Protein AF-A0A661G4Z2-F1 (afdb_monomer_lite)

Sequence (108 aa):
MTFHSSACRRVSPDDWGQSKNQYIQTDLVFTAALLMGGAVNGGRVIADWPGLGKSDLYEGRDLYLTTDLRSVLKSVLTDHLSLAESHIDNVVFPNSASVKAIEGLIRA

Secondary structure (DSSP, 8-state):
------------TTGGGTGGGSSTT-----------STTB--S---S----SSTTTEETTTEE---S-HHHHHHHIIIIIT---HHHIIIIISTT-TTSPPPTTSB--

Foldseek 3Di:
DDDDPDDPDDDDPCNVPVVPVVPPPPPPPQDDDDDDDPFFPPPDDPWPFQDLDCVQADVSPGHDPGDDCVLAVLQCCCVVVVDDPVCCDPPVNDPCNVRHHDPPRGND

pLDDT: mean 71.4, std 14.39, range [36.31, 88.44]

Structure (mmCIF, N/CA/C/O backbone):
data_AF-A0A661G4Z2-F1
#
_entry.id   AF-A0A661G4Z2-F1
#
loop_
_atom_site.group_PDB
_atom_site.id
_atom_site.type_symbol
_atom_site.label_atom_id
_atom_site.label_alt_id
_atom_site.label_comp_id
_atom_site.label_asym_id
_atom_site.label_entity_id
_atom_site.label_seq_id
_atom_site.pdbx_PDB_ins_code
_atom_site.Cartn_x
_atom_site.Cartn_y
_atom_site.Cartn_z
_atom_site.occupancy
_atom_site.B_iso_or_equiv
_atom_site.auth_seq_id
_atom_site.auth_comp_id
_atom_site.auth_asym_id
_atom_site.auth_atom_id
_atom_site.pdbx_PDB_model_num
ATOM 1 N N . MET A 1 1 ? -12.711 45.997 44.471 1.00 37.19 1 MET A N 1
ATOM 2 C CA . MET A 1 1 ? -12.738 45.057 43.329 1.00 37.19 1 MET A CA 1
ATOM 3 C C . MET A 1 1 ? -11.589 45.429 42.410 1.00 37.19 1 MET A C 1
ATOM 5 O O . MET A 1 1 ? -11.660 46.465 41.767 1.00 37.19 1 MET A O 1
ATOM 9 N N . THR A 1 2 ? -10.504 44.656 42.432 1.00 36.31 2 THR A N 1
ATOM 10 C CA . THR A 1 2 ? -9.271 44.949 41.685 1.00 36.31 2 THR A CA 1
ATOM 11 C C . THR A 1 2 ? -9.143 43.912 40.577 1.00 36.31 2 THR A C 1
ATOM 13 O O . THR A 1 2 ? -8.928 42.738 40.865 1.00 36.31 2 THR A O 1
ATOM 16 N N . PHE A 1 3 ? -9.327 44.320 39.322 1.00 37.47 3 PHE A N 1
ATOM 17 C CA . PHE A 1 3 ? -9.135 43.445 38.166 1.00 37.47 3 PHE A CA 1
ATOM 18 C C . PHE A 1 3 ? -7.634 43.329 37.869 1.00 37.47 3 PHE A C 1
ATOM 20 O O . PHE A 1 3 ? -6.988 44.313 37.515 1.00 37.47 3 PHE A O 1
ATOM 27 N N . HIS A 1 4 ? -7.070 42.131 38.040 1.00 44.12 4 HIS A N 1
ATOM 28 C CA . HIS A 1 4 ? -5.715 41.811 37.591 1.00 44.12 4 HIS A CA 1
ATOM 29 C C . HIS A 1 4 ? -5.736 41.596 36.071 1.00 44.12 4 HIS A C 1
ATOM 31 O O . HIS A 1 4 ? -6.267 40.603 35.582 1.00 44.12 4 HIS A O 1
ATOM 37 N N . SER A 1 5 ? -5.165 42.542 35.327 1.00 50.62 5 SER A N 1
ATOM 38 C CA . SER A 1 5 ? -4.919 42.421 33.889 1.00 50.62 5 SER A CA 1
ATOM 39 C C . SER A 1 5 ? -3.788 41.419 33.651 1.00 50.62 5 SER A C 1
ATOM 41 O O . SER A 1 5 ? -2.612 41.760 33.776 1.00 50.62 5 SER A O 1
ATOM 43 N N . SER A 1 6 ? -4.123 40.179 33.301 1.00 50.69 6 SER A N 1
ATOM 44 C CA . SER A 1 6 ? -3.148 39.221 32.779 1.00 50.69 6 SER A CA 1
ATOM 45 C C . SER A 1 6 ? -2.618 39.733 31.437 1.00 50.69 6 SER A C 1
ATOM 47 O O . SER A 1 6 ? -3.363 39.875 30.471 1.00 50.69 6 SER A O 1
ATOM 49 N N . ALA A 1 7 ? -1.328 40.062 31.401 1.00 52.84 7 ALA A N 1
ATOM 50 C CA . ALA A 1 7 ? -0.642 40.573 30.224 1.00 52.84 7 ALA A CA 1
ATOM 51 C C . ALA A 1 7 ? -0.780 39.615 29.028 1.00 52.84 7 ALA A C 1
ATOM 53 O O . ALA A 1 7 ? -0.492 38.422 29.134 1.00 52.84 7 ALA A O 1
ATOM 54 N N . CYS A 1 8 ? -1.168 40.163 27.875 1.00 48.31 8 CYS A N 1
ATOM 55 C CA . CYS A 1 8 ? -1.103 39.489 26.585 1.00 48.31 8 CYS A CA 1
ATOM 56 C C . CYS A 1 8 ? 0.379 39.226 26.258 1.00 48.31 8 CYS A C 1
ATOM 58 O O . CYS A 1 8 ? 1.104 40.131 25.838 1.00 48.31 8 CYS A O 1
ATOM 60 N N . ARG A 1 9 ? 0.873 38.018 26.558 1.00 62.69 9 ARG A N 1
ATOM 61 C CA . ARG A 1 9 ? 2.274 37.643 26.332 1.00 62.69 9 ARG A CA 1
ATOM 62 C C . ARG A 1 9 ? 2.468 37.392 24.836 1.00 62.69 9 ARG A C 1
ATOM 64 O O . ARG A 1 9 ? 1.942 36.429 24.289 1.00 62.69 9 ARG A O 1
ATOM 71 N N . ARG A 1 10 ? 3.198 38.290 24.174 1.00 54.25 10 ARG A N 1
ATOM 72 C CA . ARG A 1 10 ? 3.598 38.172 22.767 1.00 54.25 10 ARG A CA 1
ATOM 73 C C . ARG A 1 10 ? 4.567 36.989 22.640 1.00 54.25 10 ARG A C 1
ATOM 75 O O . ARG A 1 10 ? 5.639 37.039 23.232 1.00 54.25 10 ARG A O 1
ATOM 82 N N . VAL A 1 11 ? 4.170 35.941 21.922 1.00 63.81 11 VAL A N 1
ATOM 83 C CA . VAL A 1 11 ? 5.018 34.768 21.638 1.00 63.81 11 VAL A CA 1
ATOM 84 C C . VAL A 1 11 ? 6.169 35.208 20.729 1.00 63.81 11 VAL A C 1
ATOM 86 O O . VAL A 1 11 ? 5.917 35.859 19.710 1.00 63.81 11 VAL A O 1
ATOM 89 N N . SER A 1 12 ? 7.414 34.913 21.114 1.00 67.31 12 SER A N 1
ATOM 90 C CA . SER A 1 12 ? 8.608 35.315 20.355 1.00 67.31 12 SER A CA 1
ATOM 91 C C . SER A 1 12 ? 8.926 34.272 19.268 1.00 67.31 12 SER A C 1
ATOM 93 O O . SER A 1 12 ? 8.691 33.084 19.492 1.00 67.31 12 SER A O 1
ATOM 95 N N . PRO A 1 13 ? 9.480 34.646 18.097 1.00 60.00 13 PRO A N 1
ATOM 96 C CA . PRO A 1 13 ? 9.951 33.698 17.072 1.00 60.00 13 PRO A CA 1
ATOM 97 C C . PRO A 1 13 ? 10.961 32.647 17.583 1.00 60.00 13 PRO A C 1
ATOM 99 O O . PRO A 1 13 ? 11.158 31.608 16.956 1.00 60.00 13 PRO A O 1
ATOM 102 N N . ASP A 1 14 ? 11.551 32.891 18.747 1.00 64.81 14 ASP A N 1
AT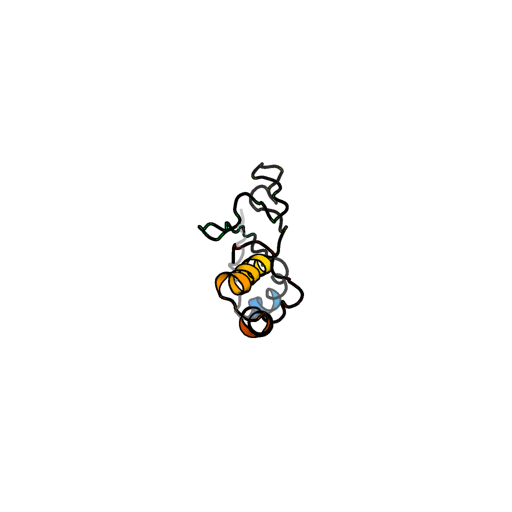OM 103 C CA . ASP A 1 14 ? 12.552 32.046 19.401 1.00 64.81 14 ASP A CA 1
ATOM 104 C C . ASP A 1 14 ? 11.905 30.953 20.281 1.00 64.81 14 ASP A C 1
ATOM 106 O O . ASP A 1 14 ? 12.513 29.907 20.519 1.00 64.81 14 ASP A O 1
ATOM 110 N N . ASP A 1 15 ? 10.636 31.127 20.686 1.00 61.94 15 ASP A N 1
ATOM 111 C CA . ASP A 1 15 ? 9.870 30.130 21.458 1.00 61.94 15 ASP A CA 1
ATOM 112 C C . ASP A 1 15 ? 9.592 28.851 20.638 1.00 61.94 15 ASP A C 1
ATOM 114 O O . ASP A 1 15 ? 9.354 27.772 21.188 1.00 61.94 15 ASP A O 1
ATOM 118 N N . TRP A 1 16 ? 9.682 28.931 19.305 1.00 53.78 16 TRP A N 1
ATOM 119 C CA . TRP A 1 16 ? 9.473 27.803 18.390 1.00 53.78 16 TRP A CA 1
ATOM 120 C C . TRP A 1 16 ? 10.609 26.768 18.413 1.00 53.78 16 TRP A C 1
ATOM 122 O O . TRP A 1 16 ? 10.456 25.692 17.832 1.00 53.78 16 TRP A O 1
ATOM 132 N N . GLY A 1 17 ? 11.737 27.063 19.070 1.00 51.59 17 GLY A N 1
ATOM 133 C CA . GLY A 1 17 ? 12.903 26.174 19.128 1.00 51.59 17 GLY A CA 1
ATOM 134 C C . GLY A 1 17 ? 12.727 24.953 20.037 1.00 51.59 17 GLY A C 1
ATOM 135 O O . GLY A 1 17 ? 13.316 23.910 19.770 1.00 51.59 17 GLY A O 1
ATOM 136 N N . GLN A 1 18 ? 11.882 25.047 21.071 1.00 51.78 18 GLN A N 1
ATOM 137 C CA . GLN A 1 18 ? 11.674 23.968 22.055 1.00 51.78 18 GLN A CA 1
ATOM 138 C C . GLN A 1 18 ? 10.425 23.111 21.772 1.00 51.78 18 GLN A C 1
ATOM 140 O O . GLN A 1 18 ? 10.298 22.004 22.286 1.00 51.78 18 GLN A O 1
ATOM 145 N N . SER A 1 19 ? 9.518 23.579 20.908 1.00 48.78 19 SER A N 1
ATOM 146 C CA . SER A 1 19 ? 8.265 22.885 20.550 1.00 48.78 19 SER A CA 1
ATOM 147 C C . SER A 1 19 ? 8.421 21.875 19.396 1.00 48.78 19 SER A C 1
ATOM 149 O O . SER A 1 19 ? 7.484 21.183 19.009 1.00 48.78 19 SER A O 1
ATOM 151 N N . LYS A 1 20 ? 9.616 21.760 18.807 1.00 51.97 20 LYS A N 1
ATOM 152 C CA . LYS A 1 20 ? 9.837 20.939 17.602 1.00 51.97 20 LYS A CA 1
ATOM 153 C C . LYS A 1 20 ? 10.009 19.445 17.890 1.00 51.97 20 LYS A C 1
ATOM 155 O O . LYS A 1 20 ? 9.854 18.648 16.974 1.00 51.97 20 LYS A O 1
ATOM 160 N N . ASN A 1 21 ? 10.287 19.061 19.139 1.00 49.12 21 ASN A N 1
ATOM 161 C CA . ASN A 1 21 ? 10.554 17.666 19.516 1.00 49.12 21 ASN A CA 1
ATOM 162 C C . ASN A 1 21 ? 9.411 16.994 20.296 1.00 49.12 21 ASN A C 1
ATOM 164 O O . ASN A 1 21 ? 9.536 15.846 20.707 1.00 49.12 21 ASN A O 1
ATOM 168 N N . GLN A 1 22 ? 8.283 17.689 20.471 1.00 49.44 22 GLN A N 1
ATOM 169 C CA . GLN A 1 22 ? 7.043 17.111 21.006 1.00 49.44 22 GLN A CA 1
ATOM 170 C C . GLN A 1 22 ? 6.132 16.568 19.880 1.00 49.44 22 GLN A C 1
ATOM 172 O O . GLN A 1 22 ? 5.111 15.952 20.160 1.00 49.44 22 GLN A O 1
ATOM 177 N N . TYR A 1 23 ? 6.496 16.787 18.607 1.00 50.38 23 TYR A N 1
ATOM 178 C CA . TYR A 1 23 ? 5.732 16.369 17.420 1.00 50.38 23 TYR A CA 1
ATOM 179 C C . TYR A 1 23 ? 6.337 15.155 16.697 1.00 50.38 23 TYR A C 1
ATOM 181 O O . TYR A 1 23 ? 5.889 14.791 15.623 1.00 50.38 23 TYR A O 1
ATOM 189 N N . ILE A 1 24 ? 7.326 14.483 17.293 1.00 49.72 24 ILE A N 1
ATOM 190 C CA . ILE A 1 24 ? 7.835 13.184 16.811 1.00 49.72 24 ILE A CA 1
ATOM 191 C C . ILE A 1 24 ? 6.969 11.998 17.283 1.00 49.72 24 ILE A C 1
ATOM 193 O O . ILE A 1 24 ? 7.399 10.850 17.229 1.00 49.72 24 ILE A O 1
ATOM 197 N N . GLN A 1 25 ? 5.734 12.255 17.738 1.00 52.72 25 GLN A N 1
ATOM 198 C CA . GLN A 1 25 ? 4.809 11.212 18.200 1.00 52.72 25 GLN A CA 1
ATOM 199 C C . GLN A 1 25 ? 3.327 11.448 17.829 1.00 52.72 25 GLN A C 1
ATOM 201 O O . GLN A 1 25 ? 2.459 10.774 18.375 1.00 52.72 25 GLN A O 1
ATOM 206 N N . THR A 1 26 ? 2.995 12.362 16.906 1.00 45.25 26 THR A N 1
ATOM 207 C CA . THR A 1 26 ? 1.591 12.566 16.470 1.00 45.25 26 THR A CA 1
ATOM 208 C C . THR A 1 26 ? 1.388 12.734 14.967 1.00 45.25 26 THR A C 1
ATOM 210 O O . THR A 1 26 ? 0.286 13.079 14.552 1.00 45.25 26 THR A O 1
ATOM 213 N N . ASP A 1 27 ? 2.363 12.383 14.126 1.00 54.75 27 ASP A N 1
ATOM 214 C CA . ASP A 1 27 ? 2.097 12.132 12.699 1.00 54.75 27 ASP A CA 1
ATOM 215 C C . ASP A 1 27 ? 1.408 10.765 12.507 1.00 54.75 27 ASP A C 1
ATOM 217 O O . ASP A 1 27 ? 1.783 9.950 11.664 1.00 54.75 27 ASP A O 1
ATOM 221 N N . LEU A 1 28 ? 0.398 10.474 13.331 1.00 54.81 28 LEU A N 1
ATOM 222 C CA . LEU A 1 28 ? -0.476 9.329 13.136 1.00 54.81 28 LEU A CA 1
ATOM 223 C C . LEU A 1 28 ? -1.468 9.699 12.036 1.00 54.81 28 LEU A C 1
ATOM 225 O O . LEU A 1 28 ? -2.578 10.167 12.281 1.00 54.81 28 LEU A O 1
ATOM 229 N N . VAL A 1 29 ? -1.039 9.512 10.790 1.00 59.69 29 VAL A N 1
ATOM 230 C CA . VAL A 1 29 ? -1.954 9.482 9.653 1.00 59.69 29 VAL A CA 1
ATOM 231 C C . VAL A 1 29 ? -2.742 8.177 9.757 1.00 59.69 29 VAL A C 1
ATOM 233 O O . VAL A 1 29 ? -2.301 7.129 9.289 1.00 59.69 29 VAL A O 1
ATOM 236 N N . PHE A 1 30 ? -3.906 8.223 10.399 1.00 59.38 30 PHE A N 1
ATOM 237 C CA . PHE A 1 30 ? -4.854 7.116 10.360 1.00 59.38 30 PHE A CA 1
ATOM 238 C C . PHE A 1 30 ? -5.558 7.153 9.006 1.00 59.38 30 PHE A C 1
ATOM 240 O O . PHE A 1 30 ? -6.353 8.045 8.716 1.00 59.38 30 PHE A O 1
ATOM 247 N N . THR A 1 31 ? -5.191 6.224 8.128 1.00 67.44 31 THR A N 1
ATOM 248 C CA . THR A 1 31 ? -5.683 6.182 6.751 1.00 67.44 31 THR A CA 1
ATOM 249 C C . THR A 1 31 ? -6.276 4.815 6.454 1.00 67.44 31 THR A C 1
ATOM 251 O O . THR A 1 31 ? -5.750 3.791 6.885 1.00 67.44 31 THR A O 1
ATOM 254 N N . ALA A 1 32 ? -7.370 4.802 5.701 1.00 74.50 32 ALA A N 1
ATOM 255 C CA . ALA A 1 32 ? -7.954 3.595 5.141 1.00 74.50 32 ALA A CA 1
ATOM 256 C C . ALA A 1 32 ? -7.885 3.691 3.615 1.00 74.50 32 ALA A C 1
ATOM 258 O O . ALA A 1 32 ? -8.153 4.748 3.043 1.00 74.50 32 ALA A O 1
ATOM 259 N N . ALA A 1 33 ? -7.532 2.589 2.958 1.00 77.62 33 ALA A N 1
ATOM 260 C CA . ALA A 1 33 ? -7.464 2.514 1.506 1.00 77.62 33 ALA A CA 1
ATOM 261 C C . ALA A 1 33 ? -8.431 1.456 0.979 1.00 77.62 33 ALA A C 1
ATOM 263 O O . ALA A 1 33 ? -8.490 0.335 1.480 1.00 77.62 33 ALA A O 1
ATOM 264 N N . LEU A 1 34 ? -9.174 1.828 -0.060 1.00 82.50 34 LEU A N 1
ATOM 265 C CA . LEU A 1 34 ? -10.078 0.950 -0.792 1.00 82.50 34 LEU A CA 1
ATOM 266 C C . LEU A 1 34 ? -9.491 0.745 -2.184 1.00 82.50 34 LEU A C 1
ATOM 268 O O . LEU A 1 34 ? -9.336 1.706 -2.936 1.00 82.50 34 LEU A O 1
ATOM 272 N N . LEU A 1 35 ? -9.172 -0.500 -2.529 1.00 83.00 35 LEU A N 1
ATOM 273 C CA . LEU A 1 35 ? -8.692 -0.849 -3.861 1.00 83.00 35 LEU A CA 1
ATOM 274 C C . LEU A 1 35 ? -9.827 -1.481 -4.670 1.00 83.00 35 LEU A C 1
ATOM 276 O O . LEU A 1 35 ? -10.409 -2.484 -4.261 1.00 83.00 35 LEU A O 1
ATOM 280 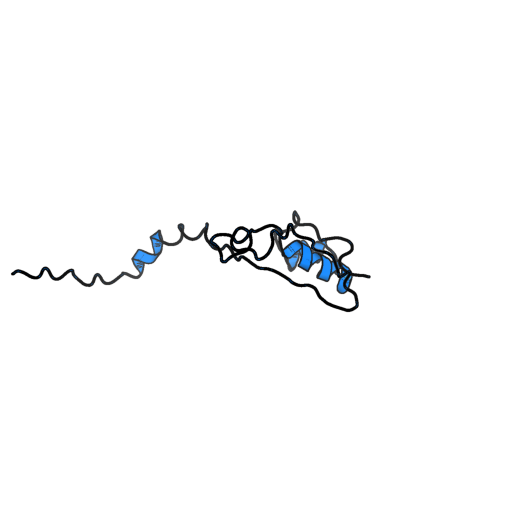N N . MET A 1 36 ? -10.147 -0.886 -5.819 1.00 83.56 36 MET A N 1
ATOM 281 C CA . MET A 1 36 ? -11.247 -1.310 -6.688 1.00 83.56 36 MET A CA 1
ATOM 282 C C . MET A 1 36 ? -10.823 -1.228 -8.158 1.00 83.56 36 MET A C 1
ATOM 284 O O . MET A 1 36 ? -10.179 -0.265 -8.562 1.00 83.56 36 MET A O 1
ATOM 288 N N . GLY A 1 37 ? -11.196 -2.225 -8.963 1.00 81.94 37 GLY A N 1
ATOM 289 C CA . GLY A 1 37 ? -10.894 -2.272 -10.398 1.00 81.94 37 GLY A CA 1
ATOM 290 C C . GLY A 1 37 ? -11.093 -3.667 -10.995 1.00 81.94 37 GLY A C 1
ATOM 291 O O . GLY A 1 37 ? -11.133 -4.654 -10.264 1.00 81.94 37 GLY A O 1
ATOM 292 N N . GLY A 1 38 ? -11.208 -3.766 -12.325 1.00 82.06 38 GLY A N 1
ATOM 293 C CA . GLY A 1 38 ? -11.466 -5.042 -13.017 1.00 82.06 38 GLY A CA 1
ATOM 294 C C . GLY A 1 38 ? -10.354 -6.086 -12.844 1.00 82.06 38 GLY A C 1
ATOM 295 O O . GLY A 1 38 ? -10.637 -7.279 -12.763 1.00 82.06 38 GLY A O 1
ATOM 296 N N . ALA A 1 39 ? -9.105 -5.635 -12.712 1.00 83.12 39 ALA A N 1
ATOM 297 C CA . ALA A 1 39 ? -7.948 -6.490 -12.458 1.00 83.12 39 ALA A CA 1
ATOM 298 C C . ALA A 1 39 ? -7.726 -6.791 -10.964 1.00 83.12 39 ALA A C 1
ATOM 300 O O . ALA A 1 39 ? -6.867 -7.595 -10.627 1.00 83.12 39 ALA A O 1
ATOM 301 N N . VAL A 1 40 ? -8.481 -6.185 -10.043 1.00 85.31 4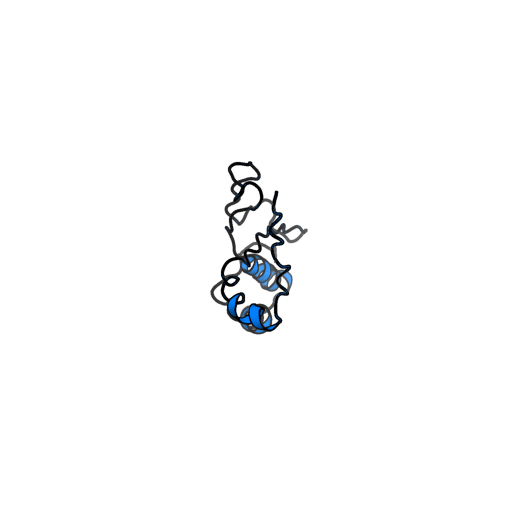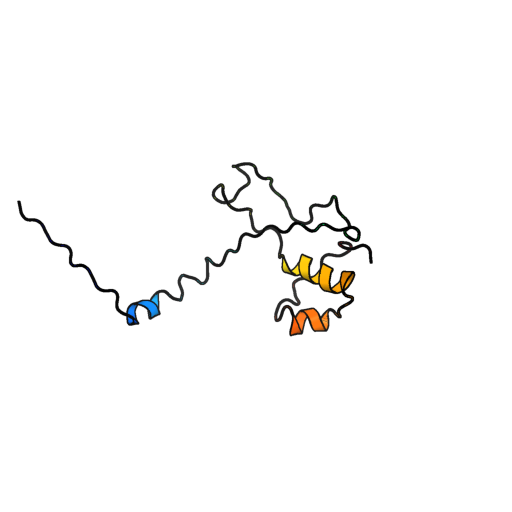0 VAL A N 1
ATOM 302 C CA . VAL A 1 40 ? -8.277 -6.384 -8.599 1.00 85.31 40 VAL A CA 1
ATOM 303 C C . VAL A 1 40 ? -8.916 -7.705 -8.156 1.00 85.31 40 VAL A C 1
ATOM 305 O O . VAL A 1 40 ? -10.045 -8.041 -8.543 1.00 85.31 40 VAL A O 1
ATOM 308 N N . ASN A 1 41 ? -8.214 -8.463 -7.313 1.00 83.06 41 ASN A N 1
ATOM 309 C CA . ASN A 1 41 ? -8.774 -9.593 -6.569 1.00 83.06 41 ASN A CA 1
ATOM 310 C C . ASN A 1 41 ? -9.609 -9.074 -5.387 1.00 83.06 41 ASN A C 1
ATOM 312 O O . ASN A 1 41 ? -9.185 -9.109 -4.232 1.00 83.06 41 ASN A O 1
ATOM 316 N N . GLY A 1 42 ? -10.790 -8.538 -5.708 1.00 81.94 42 GLY A N 1
ATOM 317 C CA . GLY A 1 42 ? -11.732 -7.973 -4.740 1.00 81.94 42 GLY A CA 1
ATOM 318 C C . GLY A 1 42 ? -12.385 -9.010 -3.817 1.00 81.94 42 GLY A C 1
ATOM 319 O O . GLY A 1 42 ? -12.173 -10.213 -3.945 1.00 81.94 42 GLY A O 1
ATOM 320 N N . GLY A 1 43 ? -13.206 -8.528 -2.877 1.00 79.81 43 GLY A N 1
ATOM 321 C CA . GLY A 1 43 ? -13.897 -9.374 -1.890 1.00 79.81 43 GLY A CA 1
ATOM 322 C C . GLY A 1 43 ? -13.015 -9.830 -0.723 1.00 79.81 43 GLY A C 1
ATOM 323 O O . GLY A 1 43 ? -13.402 -10.717 0.032 1.00 79.81 43 GLY A O 1
ATOM 324 N N . ARG A 1 44 ? -11.830 -9.230 -0.576 1.00 80.94 44 ARG A N 1
ATOM 325 C CA . ARG A 1 44 ? -10.861 -9.540 0.474 1.00 80.94 44 ARG A CA 1
ATOM 326 C C . ARG A 1 44 ? -10.647 -8.315 1.349 1.00 80.94 44 ARG A C 1
ATOM 328 O O . ARG A 1 44 ? -10.535 -7.201 0.843 1.00 80.94 44 ARG A O 1
ATOM 335 N N . VAL A 1 45 ? -10.542 -8.544 2.650 1.00 80.12 45 VAL A N 1
ATOM 336 C CA . VAL A 1 45 ? -10.031 -7.562 3.604 1.00 80.12 45 VAL A CA 1
ATOM 337 C C . VAL A 1 45 ? -8.629 -8.024 3.976 1.00 80.12 45 VAL A C 1
ATOM 339 O O . VAL A 1 45 ?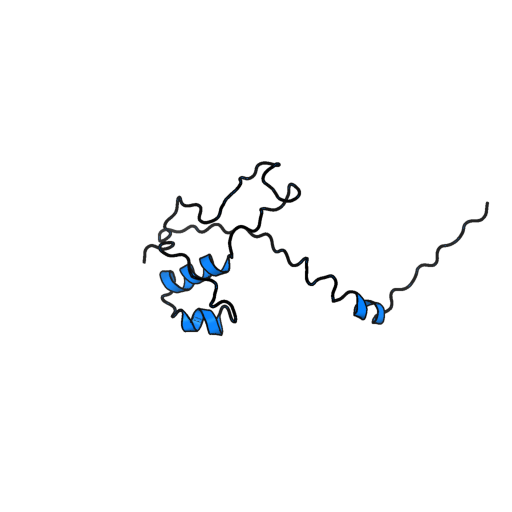 -8.441 -9.176 4.354 1.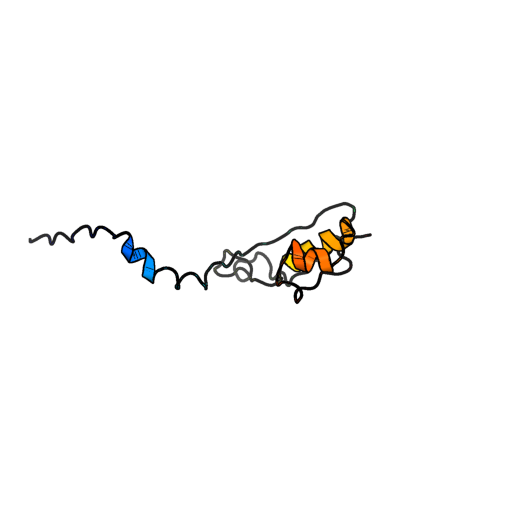00 80.12 45 VAL A O 1
ATOM 342 N N . ILE A 1 46 ? -7.641 -7.162 3.756 1.00 77.69 46 ILE A N 1
ATOM 343 C CA . ILE A 1 46 ? -6.214 -7.522 3.849 1.00 77.69 46 ILE A CA 1
ATOM 344 C C . ILE A 1 46 ? -5.591 -7.023 5.155 1.00 77.69 46 ILE A C 1
ATOM 346 O O . ILE A 1 46 ? -4.529 -7.479 5.558 1.00 77.69 46 ILE A O 1
ATOM 350 N N . ALA A 1 47 ? -6.299 -6.125 5.831 1.00 74.94 47 ALA A N 1
ATOM 351 C CA . ALA A 1 47 ? -6.005 -5.683 7.177 1.00 74.94 47 ALA A CA 1
ATOM 352 C C . ALA A 1 47 ? -6.942 -6.375 8.173 1.00 74.94 47 ALA A C 1
ATOM 354 O O . ALA A 1 47 ? -8.052 -6.777 7.812 1.00 74.94 47 ALA A O 1
ATOM 355 N N . ASP A 1 48 ? -6.543 -6.431 9.441 1.00 68.81 48 ASP A N 1
ATOM 356 C CA . ASP A 1 48 ? -7.470 -6.732 10.529 1.00 68.81 48 ASP A CA 1
ATOM 357 C C . ASP A 1 48 ? -8.442 -5.554 10.639 1.00 68.81 48 ASP A C 1
ATOM 359 O O . ASP A 1 48 ? -8.113 -4.509 11.197 1.00 68.81 48 ASP A O 1
ATOM 363 N N . TRP A 1 49 ? -9.606 -5.663 9.998 1.00 69.56 49 TRP A N 1
ATOM 364 C CA . TRP A 1 49 ? -10.642 -4.637 10.047 1.00 69.56 49 TRP A CA 1
ATOM 365 C C . TRP A 1 49 ? -11.524 -4.885 11.271 1.00 69.56 49 TRP A C 1
ATOM 367 O O . TRP A 1 49 ? -12.334 -5.815 11.245 1.00 69.56 49 TRP A O 1
ATOM 377 N N . PRO A 1 50 ? -11.404 -4.077 12.338 1.00 65.81 50 PRO A N 1
ATOM 378 C CA . PRO A 1 50 ? -12.150 -4.318 13.567 1.00 65.81 50 PRO A CA 1
ATOM 379 C C . PRO A 1 50 ? -13.639 -3.955 13.420 1.00 65.81 50 PRO A C 1
ATOM 381 O O . PRO A 1 50 ? -14.458 -4.421 14.201 1.00 65.81 50 PRO A O 1
ATOM 384 N N . GLY A 1 51 ? -14.009 -3.182 12.390 1.00 69.31 51 GLY A N 1
ATOM 385 C CA . GLY A 1 51 ? -15.369 -2.693 12.166 1.00 69.31 51 GLY A CA 1
ATOM 386 C C . GLY A 1 51 ? -15.458 -1.167 12.221 1.00 69.31 51 GLY A C 1
ATOM 387 O O . GLY A 1 51 ? -14.480 -0.478 12.480 1.00 69.31 51 GLY A O 1
ATOM 388 N N . LEU A 1 52 ? -16.656 -0.629 11.966 1.00 70.00 52 LEU A N 1
ATOM 389 C CA . LEU A 1 52 ? -16.987 0.796 12.162 1.00 70.00 52 LEU A CA 1
ATOM 390 C C . LEU A 1 52 ? -17.848 1.010 13.421 1.00 70.00 52 LEU A C 1
ATOM 392 O O . LEU A 1 52 ? -18.514 2.038 13.564 1.00 70.00 52 LEU A O 1
ATOM 396 N N . GLY A 1 53 ? -17.891 0.020 14.317 1.00 70.44 53 GLY A N 1
ATOM 397 C CA . GLY A 1 53 ? -18.569 0.141 15.601 1.00 70.44 53 GLY A CA 1
ATOM 398 C C . GLY A 1 53 ? -17.868 1.173 16.481 1.00 70.44 53 GLY A C 1
ATOM 399 O O . GLY A 1 53 ? -16.649 1.300 16.456 1.00 70.44 53 GLY A O 1
ATOM 400 N N . LYS A 1 54 ? -18.621 1.913 17.305 1.00 61.72 54 LYS A N 1
ATOM 401 C CA . LYS A 1 54 ? -18.039 2.916 18.223 1.00 61.72 54 LYS A CA 1
ATOM 402 C C . LYS A 1 54 ? -17.005 2.327 19.196 1.00 61.72 54 LYS A C 1
ATOM 404 O O . LYS A 1 54 ? -16.170 3.072 19.689 1.00 61.72 54 LYS A O 1
ATOM 409 N N . SER A 1 55 ? -17.086 1.027 19.483 1.00 67.44 55 SER A N 1
ATOM 410 C CA . SER A 1 55 ? -16.135 0.271 20.309 1.00 67.44 55 SER A CA 1
ATOM 411 C C . SER A 1 55 ? -14.840 -0.098 19.584 1.00 67.44 55 SER A C 1
ATOM 413 O O . SER A 1 55 ? -13.847 -0.388 20.242 1.00 67.44 55 SER A O 1
ATOM 415 N N . ASP A 1 56 ? -14.865 -0.086 18.253 1.00 63.78 56 ASP A N 1
ATOM 416 C CA . ASP A 1 56 ? -13.819 -0.628 17.379 1.00 63.78 56 ASP A CA 1
ATOM 417 C C . ASP A 1 56 ? -12.971 0.493 16.748 1.00 63.78 56 ASP A C 1
ATOM 419 O O . ASP A 1 56 ? -11.958 0.242 16.094 1.00 63.78 56 ASP A O 1
ATOM 423 N N . LEU A 1 57 ? -13.387 1.746 16.971 1.00 63.19 57 LEU A N 1
ATOM 424 C CA . LEU A 1 57 ? -12.694 2.966 16.580 1.00 63.19 57 LEU A CA 1
ATOM 425 C C . LEU A 1 57 ? -11.814 3.465 17.735 1.00 63.19 57 LEU A C 1
ATOM 427 O O . LEU A 1 57 ? -12.290 3.707 18.847 1.00 63.19 57 LEU A O 1
ATOM 431 N N . TYR A 1 58 ? -10.536 3.694 17.451 1.00 61.59 58 TYR A N 1
ATOM 432 C CA . TYR A 1 58 ? -9.619 4.446 18.297 1.00 61.59 58 TYR A CA 1
ATOM 433 C C . TYR A 1 58 ? -10.199 5.841 18.586 1.00 61.59 58 TYR A C 1
ATOM 435 O O . TYR A 1 58 ? -10.592 6.575 17.676 1.00 61.59 58 TYR A O 1
ATOM 443 N N . GLU A 1 59 ? -10.336 6.172 19.874 1.00 67.62 59 GLU A N 1
ATOM 444 C CA . GLU A 1 59 ? -11.000 7.393 20.369 1.00 67.62 59 GLU A CA 1
ATOM 445 C C . GLU A 1 59 ? -12.429 7.621 19.819 1.00 67.62 59 GLU A C 1
ATOM 447 O O . GLU A 1 59 ? -12.959 8.731 19.878 1.00 67.62 59 GLU A O 1
ATOM 452 N N . GLY A 1 60 ? -13.084 6.582 19.284 1.00 64.44 60 GLY A N 1
ATOM 453 C CA . GLY A 1 60 ? -14.400 6.705 18.655 1.00 64.44 60 GLY A CA 1
ATOM 454 C C . GLY A 1 60 ? -14.398 7.443 17.309 1.00 64.44 60 GLY A C 1
ATOM 455 O O . GLY A 1 60 ? -15.476 7.810 16.834 1.00 64.44 60 GLY A O 1
ATOM 456 N N . ARG A 1 61 ? -13.222 7.677 16.703 1.00 61.62 61 ARG A N 1
ATOM 457 C CA . ARG A 1 61 ? -13.074 8.427 15.443 1.00 61.62 61 ARG A CA 1
ATOM 458 C C . ARG A 1 61 ? -12.185 7.733 14.416 1.00 61.62 61 ARG A C 1
ATOM 460 O O . ARG A 1 61 ? -12.545 7.710 13.243 1.00 61.62 61 ARG A O 1
ATOM 467 N N . ASP A 1 62 ? -11.056 7.187 14.850 1.00 64.38 62 ASP A N 1
ATOM 468 C CA . ASP A 1 62 ? -9.989 6.735 13.960 1.00 64.38 62 ASP A CA 1
ATOM 469 C C . ASP A 1 62 ? -9.900 5.202 13.967 1.00 64.38 62 ASP A C 1
ATOM 471 O O . ASP A 1 62 ? -10.233 4.551 14.950 1.00 64.38 62 ASP A O 1
ATOM 475 N N . LEU A 1 63 ? -9.494 4.579 12.864 1.00 65.94 63 LEU A N 1
ATOM 476 C CA . LEU A 1 63 ? -9.251 3.132 12.845 1.00 65.94 63 LEU A CA 1
ATOM 477 C C . LEU A 1 63 ? -7.867 2.828 13.416 1.00 65.94 63 LEU A C 1
ATOM 479 O O . LEU A 1 63 ? -6.925 3.595 13.217 1.00 65.94 63 LEU A O 1
ATOM 483 N N . TYR A 1 64 ? -7.733 1.689 14.097 1.00 60.88 64 TYR A N 1
ATOM 484 C CA . TYR A 1 64 ? -6.431 1.237 14.581 1.00 60.88 64 TYR A CA 1
ATOM 485 C C . TYR A 1 64 ? -5.474 0.988 13.406 1.00 60.88 64 TYR A C 1
ATOM 487 O O . TYR A 1 64 ? -5.884 0.515 12.344 1.00 60.88 64 TYR A O 1
ATOM 495 N N . LEU A 1 65 ? -4.192 1.305 13.594 1.00 65.31 65 LEU A N 1
ATOM 496 C CA . LEU A 1 65 ? -3.178 1.157 12.555 1.00 65.31 65 LEU A CA 1
ATOM 497 C C . LEU A 1 65 ? -2.821 -0.331 12.395 1.00 65.31 65 LEU A C 1
ATOM 499 O O . LEU A 1 65 ? -1.948 -0.847 13.087 1.00 65.31 65 LEU A O 1
ATOM 503 N N . THR A 1 66 ? -3.529 -1.041 11.518 1.00 66.62 66 THR A N 1
ATOM 504 C CA . THR A 1 66 ? -3.379 -2.500 11.373 1.00 66.62 66 THR A CA 1
ATOM 505 C C . THR A 1 66 ? -2.526 -2.916 10.179 1.00 66.62 66 THR A C 1
ATOM 507 O O . THR A 1 66 ? -2.086 -4.061 10.110 1.00 66.62 66 THR A O 1
ATOM 510 N N . THR A 1 67 ? -2.248 -2.026 9.219 1.00 70.94 67 THR A N 1
ATOM 511 C CA . THR A 1 67 ? -1.471 -2.378 8.017 1.00 70.94 67 THR A CA 1
ATOM 512 C C . THR A 1 67 ? -0.710 -1.184 7.445 1.00 70.94 67 THR A C 1
ATOM 514 O O . THR A 1 67 ? -1.225 -0.069 7.385 1.00 70.94 67 THR A O 1
ATOM 517 N N . ASP A 1 68 ? 0.521 -1.426 6.988 1.00 79.50 68 ASP A N 1
ATOM 518 C CA . ASP A 1 68 ? 1.332 -0.427 6.288 1.00 79.50 68 ASP A CA 1
ATOM 519 C C . ASP A 1 68 ? 0.828 -0.253 4.847 1.00 79.50 68 ASP A C 1
ATOM 521 O O . ASP A 1 68 ? 0.951 -1.165 4.026 1.00 79.50 68 ASP A O 1
ATOM 525 N N . LEU A 1 69 ? 0.287 0.923 4.512 1.00 81.44 69 LEU A N 1
ATOM 526 C CA . LEU A 1 69 ? -0.262 1.215 3.181 1.00 81.44 69 LEU A CA 1
ATOM 527 C C . LEU A 1 69 ? 0.771 1.063 2.052 1.00 81.44 69 LEU A C 1
ATOM 529 O O . LEU A 1 69 ? 0.404 0.778 0.908 1.00 81.44 69 LEU A O 1
ATOM 533 N N . ARG A 1 70 ? 2.068 1.203 2.349 1.00 85.75 70 ARG A N 1
ATOM 534 C CA . ARG A 1 70 ? 3.120 1.027 1.342 1.00 85.75 70 ARG A CA 1
ATOM 535 C C . ARG A 1 70 ? 3.118 -0.394 0.792 1.00 85.75 70 ARG A C 1
ATOM 537 O O . ARG A 1 70 ? 3.385 -0.559 -0.387 1.00 85.75 70 ARG A O 1
ATOM 544 N N . SER A 1 71 ? 2.741 -1.398 1.585 1.00 85.62 71 SER A N 1
ATOM 545 C CA . SER A 1 71 ? 2.618 -2.784 1.105 1.00 85.62 71 SER A CA 1
ATOM 546 C C . SER A 1 71 ? 1.585 -2.930 -0.025 1.00 85.62 71 SER A C 1
ATOM 548 O O . SER A 1 71 ? 1.850 -3.592 -1.031 1.00 85.62 71 SER A O 1
ATOM 550 N N . VAL A 1 72 ? 0.443 -2.240 0.091 1.00 86.62 72 VAL A N 1
ATOM 551 C CA . VAL A 1 72 ? -0.620 -2.200 -0.930 1.00 86.62 72 VAL A CA 1
ATOM 552 C C . VAL A 1 72 ? -0.122 -1.472 -2.175 1.00 86.62 72 VAL A C 1
ATOM 554 O O . VAL A 1 72 ? -0.263 -1.974 -3.287 1.00 86.62 72 VAL A O 1
ATOM 557 N N . LEU A 1 73 ? 0.500 -0.303 -1.998 1.00 86.75 73 LEU A N 1
ATOM 558 C CA . LEU A 1 73 ? 1.010 0.495 -3.115 1.00 86.75 73 LEU A CA 1
ATOM 559 C C . LEU A 1 73 ? 2.126 -0.227 -3.871 1.00 86.75 73 LEU A C 1
ATOM 561 O O . LEU A 1 73 ? 2.126 -0.217 -5.098 1.00 86.75 73 LEU A O 1
ATOM 565 N N . LYS A 1 74 ? 3.042 -0.893 -3.162 1.00 88.44 74 LYS A N 1
ATOM 566 C CA . LYS A 1 74 ? 4.095 -1.700 -3.782 1.00 88.44 74 LYS A CA 1
ATOM 567 C C . LYS A 1 74 ? 3.513 -2.807 -4.653 1.00 88.44 74 LYS A C 1
ATOM 569 O O . LYS A 1 74 ? 3.956 -2.922 -5.783 1.00 88.44 74 LYS A O 1
ATOM 574 N N . SER A 1 75 ? 2.487 -3.524 -4.185 1.00 87.19 75 SER A N 1
ATOM 575 C CA . SER A 1 75 ? 1.808 -4.540 -5.006 1.00 87.19 75 SER A CA 1
ATOM 576 C C . SER A 1 75 ? 1.179 -3.948 -6.267 1.00 87.19 75 SER A C 1
ATOM 578 O O . SER A 1 75 ? 1.313 -4.510 -7.346 1.00 87.19 75 SER A O 1
ATOM 580 N N . VAL A 1 76 ? 0.551 -2.772 -6.187 1.00 87.75 76 VAL A N 1
ATOM 581 C CA . VAL A 1 76 ? 0.033 -2.115 -7.398 1.00 87.75 76 VAL A CA 1
ATOM 582 C C . VAL A 1 76 ? 1.177 -1.767 -8.361 1.00 87.75 76 VAL A C 1
ATOM 584 O O . VAL A 1 76 ? 1.061 -1.985 -9.562 1.00 87.75 76 VAL A O 1
ATOM 587 N N . LEU A 1 77 ? 2.305 -1.262 -7.863 1.00 87.94 77 LEU A N 1
ATOM 588 C CA . LEU A 1 77 ? 3.455 -0.908 -8.702 1.00 87.94 77 LEU A CA 1
ATOM 589 C C . LEU A 1 77 ? 4.147 -2.136 -9.322 1.00 87.94 77 LEU A C 1
ATOM 591 O O . LEU A 1 77 ? 4.546 -2.078 -10.487 1.00 87.94 77 LEU A O 1
ATOM 595 N N . THR A 1 78 ? 4.284 -3.237 -8.584 1.00 87.69 78 THR A N 1
ATOM 596 C CA . THR A 1 78 ? 4.882 -4.478 -9.098 1.00 87.69 78 THR A CA 1
ATOM 597 C C . THR A 1 78 ? 3.931 -5.197 -10.042 1.00 87.69 78 THR A C 1
ATOM 599 O O . THR A 1 78 ? 4.316 -5.540 -11.154 1.00 87.69 78 THR A O 1
ATOM 602 N N . ASP A 1 79 ? 2.674 -5.377 -9.644 1.00 85.94 79 ASP A N 1
ATOM 603 C CA . ASP A 1 79 ? 1.765 -6.299 -10.324 1.00 85.94 79 ASP A CA 1
ATOM 604 C C . ASP A 1 79 ? 1.023 -5.599 -11.469 1.00 85.94 79 ASP A C 1
ATOM 606 O O . ASP A 1 79 ? 0.808 -6.188 -12.523 1.00 85.94 79 ASP A O 1
ATOM 610 N N . HIS A 1 80 ? 0.658 -4.320 -11.305 1.00 85.12 80 HIS A N 1
ATOM 611 C CA . HIS A 1 80 ? -0.077 -3.574 -12.334 1.00 85.12 80 HIS A CA 1
ATOM 612 C C . HIS A 1 80 ? 0.842 -2.800 -13.292 1.00 85.12 80 HIS A C 1
ATOM 614 O O . HIS A 1 80 ? 0.463 -2.562 -14.439 1.00 85.12 80 HIS A O 1
ATOM 620 N N . LEU A 1 81 ? 2.024 -2.363 -12.843 1.00 85.19 81 LEU A N 1
ATOM 621 C CA . LEU A 1 81 ? 2.971 -1.603 -13.678 1.00 85.19 81 LEU A CA 1
ATOM 622 C C . LEU A 1 81 ? 4.250 -2.379 -14.022 1.00 85.19 81 LEU A C 1
ATOM 624 O O . LEU A 1 81 ? 5.091 -1.845 -14.746 1.00 85.19 81 LEU A O 1
ATOM 628 N N . SER A 1 82 ? 4.405 -3.615 -13.531 1.00 85.19 82 SER A N 1
ATOM 629 C CA . SER A 1 82 ? 5.578 -4.468 -13.785 1.00 85.19 82 SER A CA 1
ATOM 630 C C . SER A 1 82 ? 6.913 -3.788 -13.454 1.00 85.19 82 SER A C 1
ATOM 632 O O . SER A 1 82 ? 7.927 -4.025 -14.115 1.00 85.19 82 SER A O 1
ATOM 634 N N . LEU A 1 83 ? 6.924 -2.917 -12.438 1.00 86.50 83 LEU A N 1
ATOM 635 C CA . LEU A 1 83 ? 8.137 -2.239 -11.985 1.00 86.50 83 LEU A CA 1
ATOM 636 C C . LEU A 1 83 ? 9.012 -3.184 -11.154 1.00 86.50 83 LEU A C 1
ATOM 638 O O . LEU A 1 83 ? 8.520 -3.956 -10.335 1.00 86.50 83 LEU A O 1
ATOM 642 N N . ALA A 1 84 ? 10.331 -3.081 -11.331 1.00 86.31 84 ALA A N 1
ATOM 643 C CA . ALA A 1 84 ? 11.287 -3.851 -10.545 1.00 86.31 84 ALA A CA 1
ATOM 644 C C . ALA A 1 84 ? 11.261 -3.423 -9.068 1.00 86.31 84 ALA A C 1
ATOM 646 O O . ALA A 1 84 ? 11.356 -2.229 -8.766 1.00 86.31 84 ALA A O 1
ATOM 647 N N . GLU A 1 85 ? 11.224 -4.392 -8.149 1.00 84.00 85 GLU A N 1
ATOM 648 C CA . GLU A 1 85 ? 11.211 -4.147 -6.696 1.00 84.00 85 GLU A CA 1
ATOM 649 C C . GLU A 1 85 ? 12.369 -3.250 -6.243 1.00 84.00 85 GLU A C 1
ATOM 651 O O . GLU A 1 85 ? 12.174 -2.321 -5.464 1.00 84.00 85 GLU A O 1
ATOM 656 N N . SER A 1 86 ? 13.562 -3.444 -6.812 1.00 84.81 86 SER A N 1
ATOM 657 C CA . SER A 1 86 ? 14.736 -2.623 -6.504 1.00 84.81 86 SER A CA 1
ATOM 658 C C . SER A 1 86 ? 14.555 -1.151 -6.880 1.00 84.81 86 SER A C 1
ATOM 660 O O . SER A 1 86 ? 15.100 -0.277 -6.209 1.00 84.81 86 SER A O 1
ATOM 662 N N . HIS A 1 87 ? 13.792 -0.845 -7.930 1.00 86.56 87 HIS A N 1
ATOM 663 C CA . HIS A 1 87 ? 13.479 0.535 -8.290 1.00 86.56 87 HIS A CA 1
ATOM 664 C C . HIS A 1 87 ? 12.455 1.128 -7.320 1.00 86.56 87 HIS A C 1
ATOM 666 O O . HIS A 1 87 ? 12.613 2.259 -6.860 1.00 86.56 87 HIS A O 1
ATOM 672 N N . ILE A 1 88 ? 11.437 0.347 -6.961 1.00 86.56 88 ILE A N 1
ATOM 673 C CA . ILE A 1 88 ? 10.401 0.764 -6.015 1.00 86.56 88 ILE A CA 1
ATOM 674 C C . ILE A 1 88 ? 11.017 1.066 -4.641 1.00 86.56 88 ILE A C 1
ATOM 676 O O . ILE A 1 88 ? 10.747 2.125 -4.076 1.00 86.56 88 ILE A O 1
ATOM 680 N N . ASP A 1 89 ? 11.892 0.200 -4.134 1.00 87.25 89 ASP A N 1
ATOM 681 C CA . ASP A 1 89 ? 12.490 0.331 -2.801 1.00 87.25 89 ASP A CA 1
ATOM 682 C C . ASP A 1 89 ? 13.522 1.457 -2.684 1.00 87.25 89 ASP A C 1
ATOM 684 O O . ASP A 1 89 ? 13.701 2.012 -1.601 1.00 87.25 89 ASP A O 1
ATOM 688 N N . ASN A 1 90 ? 14.204 1.805 -3.777 1.00 85.50 90 ASN A N 1
ATOM 689 C CA . ASN A 1 90 ? 15.261 2.818 -3.750 1.00 85.50 90 ASN A CA 1
ATOM 690 C C . ASN A 1 90 ? 14.791 4.202 -4.211 1.00 85.50 90 ASN A C 1
ATOM 692 O O . ASN A 1 90 ? 15.346 5.204 -3.765 1.00 85.50 90 ASN A O 1
ATOM 696 N N . VAL A 1 91 ? 13.796 4.269 -5.103 1.00 86.75 91 VAL A N 1
ATOM 697 C CA . VAL A 1 91 ? 13.371 5.524 -5.747 1.00 86.75 91 VAL A CA 1
ATOM 698 C C . VAL A 1 91 ? 11.996 5.974 -5.267 1.00 86.75 91 VAL A C 1
ATOM 700 O O . VAL A 1 91 ? 11.827 7.144 -4.936 1.00 86.75 91 VAL A O 1
ATOM 703 N N . VAL A 1 92 ? 11.016 5.066 -5.212 1.00 85.81 92 VAL A N 1
ATOM 704 C CA . VAL A 1 92 ? 9.626 5.424 -4.871 1.00 85.81 92 VAL A CA 1
ATOM 705 C C . VAL A 1 92 ? 9.414 5.446 -3.357 1.00 85.81 92 VAL A C 1
ATOM 707 O O . VAL A 1 92 ? 8.849 6.398 -2.821 1.00 85.81 92 VAL A O 1
ATOM 710 N N . PHE A 1 93 ? 9.895 4.418 -2.658 1.00 85.62 93 PHE A N 1
ATOM 711 C CA . PHE A 1 93 ? 9.784 4.279 -1.208 1.00 85.62 93 PHE A CA 1
ATOM 712 C C . PHE A 1 93 ? 11.153 4.010 -0.561 1.00 85.62 93 PHE A C 1
ATOM 714 O O . PHE A 1 93 ? 11.370 2.913 -0.029 1.00 85.62 93 PHE A O 1
ATOM 721 N N . PRO A 1 94 ? 12.070 4.997 -0.556 1.00 83.94 94 PRO A N 1
ATOM 722 C CA . PRO A 1 94 ? 13.372 4.849 0.087 1.00 83.94 94 PRO A CA 1
ATOM 723 C C . PRO A 1 94 ? 13.227 4.437 1.560 1.00 83.94 94 PRO A C 1
ATOM 725 O O . PRO A 1 94 ? 12.333 4.903 2.269 1.00 83.94 94 PRO A O 1
ATOM 728 N N . ASN A 1 95 ? 14.121 3.561 2.029 1.00 83.31 95 ASN A N 1
ATOM 729 C CA . ASN A 1 95 ? 14.139 3.005 3.394 1.00 83.31 95 ASN A CA 1
ATOM 730 C C . ASN A 1 95 ? 12.922 2.134 3.770 1.00 83.31 95 ASN A C 1
ATOM 732 O O . ASN A 1 95 ? 12.623 1.972 4.952 1.00 83.31 95 ASN A O 1
ATOM 736 N N . SER A 1 96 ? 12.213 1.559 2.794 1.00 78.38 96 SER A N 1
ATOM 737 C CA . SER A 1 96 ? 11.038 0.707 3.052 1.00 78.38 96 SER A CA 1
ATOM 738 C C . SER A 1 96 ? 11.209 -0.756 2.634 1.00 78.38 96 SER A C 1
ATOM 740 O O . SER A 1 96 ? 10.219 -1.476 2.561 1.00 78.38 96 SER A O 1
ATOM 742 N N . ALA A 1 97 ? 12.434 -1.217 2.365 1.00 78.50 97 ALA A N 1
ATOM 743 C CA . ALA A 1 97 ? 12.708 -2.577 1.878 1.00 78.50 97 ALA A CA 1
ATOM 744 C C . ALA A 1 97 ? 12.196 -3.699 2.812 1.00 78.50 97 ALA A C 1
ATOM 746 O O . ALA A 1 97 ? 11.950 -4.818 2.377 1.00 78.50 97 ALA A O 1
ATOM 747 N N . SER A 1 98 ? 11.995 -3.410 4.103 1.00 81.94 98 SER A N 1
ATOM 748 C CA . SER A 1 98 ? 11.390 -4.346 5.062 1.00 81.94 98 SER A CA 1
ATOM 749 C C . SER A 1 98 ? 9.879 -4.541 4.870 1.00 81.94 98 SER A C 1
ATOM 751 O O . SER A 1 98 ? 9.327 -5.533 5.346 1.00 81.94 98 SER A O 1
ATOM 753 N N . VAL A 1 99 ? 9.206 -3.618 4.178 1.00 83.00 99 VAL A N 1
ATOM 754 C CA . VAL A 1 99 ? 7.772 -3.681 3.879 1.00 83.00 99 VAL A CA 1
ATOM 755 C C . VAL A 1 99 ? 7.587 -4.385 2.543 1.00 83.00 99 VAL A C 1
ATOM 757 O O . VAL A 1 99 ? 7.864 -3.812 1.486 1.00 83.00 99 VAL A O 1
ATOM 760 N N . LYS A 1 100 ? 7.111 -5.629 2.596 1.00 84.38 100 LYS A N 1
ATOM 761 C CA . LYS A 1 100 ? 6.845 -6.444 1.407 1.00 84.38 100 LYS A CA 1
ATOM 762 C C . LYS A 1 100 ? 5.562 -6.014 0.701 1.00 84.38 100 LYS A C 1
ATOM 764 O O . LYS A 1 100 ? 4.625 -5.539 1.345 1.00 84.38 100 LYS A O 1
ATOM 769 N N . ALA A 1 101 ? 5.526 -6.202 -0.615 1.00 84.31 101 ALA A N 1
ATOM 770 C CA . ALA A 1 101 ? 4.294 -6.109 -1.386 1.00 84.31 101 ALA A CA 1
ATOM 771 C C . ALA A 1 101 ? 3.312 -7.213 -0.958 1.00 84.31 101 ALA A C 1
ATOM 773 O O . ALA A 1 101 ? 3.723 -8.312 -0.581 1.00 84.31 101 ALA A O 1
ATOM 774 N N . ILE A 1 102 ? 2.014 -6.918 -1.008 1.00 85.75 102 ILE A N 1
ATOM 775 C CA . ILE A 1 102 ? 0.977 -7.930 -0.786 1.00 85.75 102 ILE A CA 1
ATOM 776 C C . ILE A 1 102 ? 0.793 -8.749 -2.063 1.00 85.75 102 ILE A C 1
ATOM 778 O O . ILE A 1 102 ? 0.398 -8.217 -3.093 1.00 85.75 102 ILE A O 1
ATOM 782 N N . GLU A 1 103 ? 1.012 -10.054 -1.983 1.00 85.00 103 GLU A N 1
ATOM 783 C CA . GLU A 1 103 ? 0.862 -10.938 -3.137 1.00 85.00 103 GLU A CA 1
ATOM 784 C C . GLU A 1 103 ? -0.609 -11.205 -3.499 1.00 85.00 103 GLU A C 1
ATOM 786 O O . GLU A 1 103 ? -1.505 -11.292 -2.646 1.00 85.00 103 GLU A O 1
ATOM 791 N N . GLY A 1 104 ? -0.863 -11.384 -4.799 1.00 84.12 104 GLY A N 1
ATOM 792 C CA . GLY A 1 104 ? -2.173 -11.780 -5.318 1.00 84.12 104 GLY A CA 1
ATOM 793 C C . GLY A 1 104 ? -3.255 -10.713 -5.141 1.00 84.12 104 GLY A C 1
ATOM 794 O O . GLY A 1 104 ? -4.442 -11.049 -5.056 1.00 84.12 104 GLY A O 1
ATOM 795 N N . LEU A 1 105 ? -2.869 -9.440 -5.051 1.00 84.00 105 LEU A N 1
ATOM 796 C CA . LEU A 1 105 ? -3.787 -8.302 -4.993 1.00 84.00 105 LEU A CA 1
ATOM 797 C C . LEU A 1 105 ? -4.408 -8.002 -6.363 1.00 84.00 105 LEU A C 1
ATOM 799 O O . LEU A 1 105 ? -5.595 -7.683 -6.466 1.00 84.00 105 LEU A O 1
ATOM 803 N N . ILE A 1 106 ? -3.597 -8.135 -7.412 1.00 86.50 106 ILE A N 1
ATOM 804 C CA . ILE A 1 106 ? -3.948 -7.896 -8.809 1.00 86.50 106 ILE A CA 1
ATOM 805 C C . ILE A 1 106 ? -3.877 -9.225 -9.575 1.00 86.50 106 ILE A C 1
ATOM 807 O O . ILE A 1 106 ? -3.028 -10.072 -9.306 1.00 86.50 106 ILE A O 1
ATOM 811 N N . ARG A 1 107 ? -4.799 -9.420 -10.520 1.00 78.31 107 ARG A N 1
ATOM 812 C CA . ARG A 1 107 ? -4.768 -10.476 -11.537 1.00 78.31 107 ARG A CA 1
ATOM 813 C C . ARG A 1 107 ? -3.864 -9.992 -12.668 1.00 78.31 107 ARG A C 1
ATOM 815 O O . ARG A 1 107 ? -4.358 -9.350 -13.592 1.00 78.31 107 ARG A O 1
ATOM 822 N N . ALA A 1 108 ? -2.564 -10.213 -12.531 1.00 63.16 108 ALA A N 1
ATOM 823 C CA . ALA A 1 108 ? -1.587 -10.039 -13.601 1.00 63.16 108 ALA A CA 1
ATOM 824 C C . ALA A 1 108 ? -1.189 -11.412 -14.152 1.00 63.16 108 ALA A C 1
ATOM 826 O O . ALA A 1 108 ? -1.100 -12.359 -13.334 1.00 63.16 108 ALA A O 1
#

Radius of gyration: 22.37 Å; chains: 1; bounding box: 34×57×57 Å